Protein AF-A0A7S4ECR8-F1 (afdb_monomer_lite)

Foldseek 3Di:
DDDDDDDDDDDDDDDDDDDDDDDDDDDDDDPPDPPVDDPVSVLVVLLVVLLVVLVVLLVQLVVCLVVVVVLCCCLLPVLNRDHDDDRDLVSQVSQVVVFDPCLNVLSVLLVVLLVQLRVLSNQLSVCVPPPVDSVSSVVSNVVSSVSSVVSSVSSVVSSVRGDD

Structure (mmCIF, N/CA/C/O backbone):
data_AF-A0A7S4ECR8-F1
#
_entry.id   AF-A0A7S4ECR8-F1
#
loop_
_atom_site.group_PDB
_atom_site.id
_atom_site.type_symbol
_atom_site.label_atom_id
_atom_site.label_alt_id
_atom_site.label_comp_id
_atom_site.label_asym_id
_atom_site.label_entity_id
_atom_site.label_seq_id
_atom_site.pdbx_PDB_ins_code
_atom_site.Cartn_x
_atom_site.Cartn_y
_atom_site.Cartn_z
_atom_site.occupancy
_atom_site.B_iso_or_equiv
_atom_site.auth_seq_id
_atom_site.auth_comp_id
_atom_site.auth_asym_id
_atom_site.auth_atom_id
_atom_site.pdbx_PDB_model_num
ATOM 1 N N . MET A 1 1 ? -25.392 48.342 -44.632 1.00 41.53 1 MET A N 1
ATOM 2 C CA . MET A 1 1 ? -26.591 47.566 -45.006 1.00 41.53 1 MET A CA 1
ATOM 3 C C . MET A 1 1 ? -27.414 47.341 -43.749 1.00 41.53 1 MET A C 1
ATOM 5 O O . MET A 1 1 ? -26.938 46.687 -42.833 1.00 41.53 1 MET A O 1
ATOM 9 N N . GLN A 1 2 ? -28.573 47.996 -43.679 1.00 42.62 2 GLN A N 1
ATOM 10 C CA . GLN A 1 2 ? -29.639 47.752 -42.702 1.00 42.62 2 GLN A CA 1
ATOM 11 C C . GLN A 1 2 ? -30.396 46.465 -43.063 1.00 42.62 2 GLN A C 1
ATOM 13 O O . GLN A 1 2 ? -30.505 46.185 -44.253 1.00 42.62 2 GLN A O 1
ATOM 18 N N . LEU A 1 3 ? -30.927 45.764 -42.049 1.00 37.22 3 LEU A N 1
ATOM 19 C CA . LEU A 1 3 ? -32.166 44.947 -41.996 1.00 37.22 3 LEU A CA 1
ATOM 20 C C . LEU A 1 3 ? -32.032 44.012 -40.771 1.00 37.22 3 LEU A C 1
ATOM 22 O O . LEU A 1 3 ? -31.276 43.052 -40.809 1.00 37.22 3 LEU A O 1
ATOM 26 N N . SER A 1 4 ? -32.488 44.393 -39.572 1.00 41.03 4 SER A N 1
ATOM 27 C CA . SER A 1 4 ? -33.855 44.196 -39.046 1.00 41.03 4 SER A CA 1
ATOM 28 C C . SER A 1 4 ? -34.500 42.862 -39.432 1.00 41.03 4 SER A C 1
ATOM 30 O O . SER A 1 4 ? -34.931 42.721 -40.568 1.00 41.03 4 SER A O 1
ATOM 32 N N . LEU A 1 5 ? -34.695 41.964 -38.459 1.00 44.31 5 LEU A N 1
ATOM 33 C CA . LEU A 1 5 ? -36.040 41.490 -38.107 1.00 44.31 5 LEU A CA 1
ATOM 34 C C . LEU A 1 5 ? -36.043 40.828 -36.718 1.00 44.31 5 LEU A C 1
ATOM 36 O O . LEU A 1 5 ? -35.402 39.807 -36.481 1.00 44.31 5 LEU A O 1
ATOM 40 N N . ALA A 1 6 ? -36.788 41.444 -35.806 1.00 46.06 6 ALA A N 1
ATOM 41 C CA . ALA A 1 6 ? -37.273 40.840 -34.578 1.00 46.06 6 ALA A CA 1
ATOM 42 C C . ALA A 1 6 ? -38.429 39.879 -34.896 1.00 46.06 6 ALA A C 1
ATOM 44 O O . ALA A 1 6 ? -39.229 40.174 -35.782 1.00 46.06 6 ALA A O 1
ATOM 45 N N . LEU A 1 7 ? -38.582 38.805 -34.116 1.00 37.44 7 LEU A N 1
ATOM 46 C CA . LEU A 1 7 ? -39.905 38.246 -33.834 1.00 37.44 7 LEU A CA 1
ATOM 47 C C . LEU A 1 7 ? -39.905 37.513 -32.482 1.00 37.44 7 LEU A C 1
ATOM 49 O O . LEU A 1 7 ? -39.439 36.384 -32.354 1.00 37.44 7 LEU A O 1
ATOM 53 N N . CYS A 1 8 ? -40.439 38.193 -31.467 1.00 34.25 8 CYS A N 1
ATOM 54 C CA . CYS A 1 8 ? -41.014 37.575 -30.277 1.00 34.25 8 CYS A CA 1
ATOM 55 C C . CYS A 1 8 ? -42.360 36.946 -30.648 1.00 34.25 8 CYS A C 1
ATOM 57 O O . CYS A 1 8 ? -43.181 37.640 -31.244 1.00 34.25 8 CYS A O 1
ATOM 59 N N . ILE A 1 9 ? -42.649 35.724 -30.191 1.00 42.06 9 ILE A N 1
ATOM 60 C CA . ILE A 1 9 ? -44.030 35.308 -29.900 1.00 42.06 9 ILE A CA 1
ATOM 61 C C . ILE A 1 9 ? -44.035 34.555 -28.567 1.00 42.06 9 ILE A C 1
ATOM 63 O O . ILE A 1 9 ? -43.590 33.416 -28.462 1.00 42.06 9 ILE A O 1
ATOM 67 N N . ILE A 1 10 ? -44.550 35.236 -27.544 1.00 45.19 10 ILE A N 1
ATOM 68 C CA . ILE A 1 10 ? -45.116 34.640 -26.335 1.00 45.19 10 ILE A CA 1
ATOM 69 C C . ILE A 1 10 ? -46.584 34.356 -26.662 1.00 45.19 10 ILE A C 1
ATOM 71 O O . ILE A 1 10 ? -47.270 35.238 -27.178 1.00 45.19 10 ILE A O 1
ATOM 75 N N . SER A 1 11 ? -47.094 33.165 -26.349 1.00 46.94 11 SER A N 1
ATOM 76 C CA . SER A 1 11 ? -48.535 32.942 -26.180 1.00 46.94 11 SER A CA 1
ATOM 77 C C . SER A 1 11 ? -48.796 31.802 -25.200 1.00 46.94 11 SER A C 1
ATOM 79 O O . SER A 1 11 ? -48.202 30.730 -25.284 1.00 46.94 11 SER A O 1
ATOM 81 N N . ALA A 1 12 ? -49.657 32.116 -24.237 1.00 42.28 12 ALA A N 1
ATOM 82 C CA . ALA A 1 12 ? -50.068 31.337 -23.080 1.00 42.28 12 ALA A CA 1
ATOM 83 C C . ALA A 1 12 ? -51.417 30.633 -23.316 1.00 42.28 12 ALA A C 1
ATOM 85 O O . ALA A 1 12 ? -52.191 31.093 -24.148 1.00 42.28 12 ALA A O 1
ATOM 86 N N . ALA A 1 13 ? -51.709 29.591 -22.528 1.00 42.25 13 ALA A N 1
ATOM 87 C CA . ALA A 1 13 ? -53.038 29.186 -22.016 1.00 42.25 13 ALA A CA 1
ATOM 88 C C . ALA A 1 13 ? -52.842 27.838 -21.292 1.00 42.25 13 ALA A C 1
ATOM 90 O O . ALA A 1 13 ? -52.441 26.858 -21.908 1.00 42.25 13 ALA A O 1
ATOM 91 N N . LEU A 1 14 ? -52.843 27.761 -19.960 1.00 37.97 14 LEU A N 1
ATOM 92 C CA . LEU A 1 14 ? -54.008 27.704 -19.067 1.00 37.97 14 LEU A CA 1
ATOM 93 C C . LEU A 1 14 ? -55.135 26.796 -19.592 1.00 37.97 14 LEU A C 1
ATOM 95 O O . LEU A 1 14 ? -55.924 27.177 -20.449 1.00 37.97 14 LEU A O 1
ATOM 99 N N . SER A 1 15 ? -55.228 25.595 -19.031 1.00 44.22 15 SER A N 1
ATOM 100 C CA . SER A 1 15 ? -56.460 24.810 -19.010 1.00 44.22 15 SER A CA 1
ATOM 101 C C . SER A 1 15 ? -56.659 24.318 -17.586 1.00 44.22 15 SER A C 1
ATOM 103 O O . SER A 1 15 ? -55.953 23.435 -17.104 1.00 44.22 15 SER A O 1
ATOM 105 N N . ASP A 1 16 ? -57.592 24.982 -16.920 1.00 40.97 16 ASP A N 1
ATOM 106 C CA . ASP A 1 16 ? -58.205 24.606 -15.658 1.00 40.97 16 ASP A CA 1
ATOM 107 C C . ASP A 1 16 ? -59.563 23.981 -16.006 1.00 40.97 16 ASP A C 1
ATOM 109 O O . ASP A 1 16 ? -60.350 24.607 -16.717 1.00 40.97 16 ASP A O 1
ATOM 113 N N . ALA A 1 17 ? -59.813 22.742 -15.578 1.00 42.25 17 ALA A N 1
ATOM 114 C CA . ALA A 1 17 ? -61.154 22.155 -15.523 1.00 42.25 17 ALA A CA 1
ATOM 115 C C . ALA A 1 17 ? -61.160 20.872 -14.669 1.00 42.25 17 ALA A C 1
ATOM 117 O O . ALA A 1 17 ? -60.877 19.771 -15.135 1.00 42.25 17 ALA A O 1
ATOM 118 N N . LEU A 1 18 ? -61.453 21.082 -13.386 1.00 38.84 18 LEU A N 1
ATOM 119 C CA . LEU A 1 18 ? -62.275 20.291 -12.459 1.00 38.84 18 LEU A CA 1
ATOM 120 C C . LEU A 1 18 ? -62.636 18.808 -12.769 1.00 38.84 18 LEU A C 1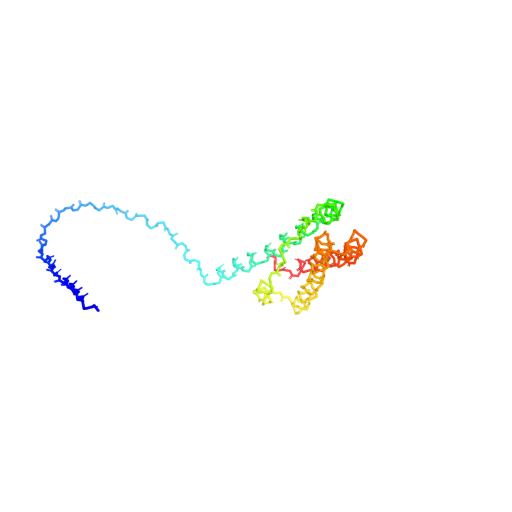
ATOM 122 O O . LEU A 1 18 ? -63.218 18.461 -13.791 1.00 38.84 18 LEU A O 1
ATOM 126 N N . ALA A 1 19 ? -62.393 17.987 -11.731 1.00 42.44 19 ALA A N 1
ATOM 127 C CA . ALA A 1 19 ? -62.861 16.622 -11.382 1.00 42.44 19 ALA A CA 1
ATOM 128 C C . ALA A 1 19 ? -64.412 16.423 -11.458 1.00 42.44 19 ALA A C 1
ATOM 130 O O . ALA A 1 19 ? -65.067 17.410 -11.783 1.00 42.44 19 ALA A O 1
ATOM 131 N N . PRO A 1 20 ? -65.084 15.282 -11.083 1.00 50.47 20 PRO A N 1
ATOM 132 C CA . PRO A 1 20 ? -64.694 14.070 -10.302 1.00 50.47 20 PRO A CA 1
ATOM 133 C C . PRO A 1 20 ? -65.260 12.715 -10.871 1.00 50.47 20 PRO A C 1
ATOM 135 O O . PRO A 1 20 ? -66.064 12.703 -11.789 1.00 50.47 20 PRO A O 1
ATOM 138 N N . THR A 1 21 ? -64.954 11.478 -10.431 1.00 46.38 21 THR A N 1
ATOM 139 C CA . THR A 1 21 ? -65.494 10.785 -9.232 1.00 46.38 21 THR A CA 1
ATOM 140 C C . THR A 1 21 ? -65.163 9.265 -9.281 1.00 46.38 21 THR A C 1
ATOM 142 O O . THR A 1 21 ? -65.497 8.593 -10.247 1.00 46.38 21 THR A O 1
ATOM 145 N N . ARG A 1 22 ? -64.580 8.733 -8.189 1.00 46.03 22 ARG A N 1
ATOM 146 C CA . ARG A 1 22 ? -64.660 7.368 -7.582 1.00 46.03 22 ARG A CA 1
ATOM 147 C C . ARG A 1 22 ? -64.778 6.096 -8.460 1.00 46.03 22 ARG A C 1
ATOM 149 O O . ARG A 1 22 ? -65.821 5.858 -9.053 1.00 46.03 22 ARG A O 1
ATOM 156 N N . ARG A 1 23 ? -63.938 5.093 -8.135 1.00 50.12 23 ARG A N 1
ATOM 157 C CA . ARG A 1 23 ? -64.313 3.931 -7.278 1.00 50.12 23 ARG A CA 1
ATOM 158 C C . ARG A 1 23 ? -63.095 3.094 -6.835 1.00 50.12 23 ARG A C 1
ATOM 160 O O . ARG A 1 23 ? -62.383 2.521 -7.641 1.00 50.12 23 ARG A O 1
ATOM 167 N N . ARG A 1 24 ? -62.930 3.055 -5.508 1.00 50.81 24 ARG A N 1
ATOM 168 C CA . ARG A 1 24 ? -62.303 2.051 -4.626 1.00 50.81 24 ARG A CA 1
ATOM 169 C C . ARG A 1 24 ? -61.704 0.787 -5.274 1.00 50.81 24 ARG A C 1
ATOM 171 O O . ARG A 1 24 ? -62.453 -0.082 -5.704 1.00 50.81 24 ARG A O 1
ATOM 178 N N . THR A 1 25 ? -60.425 0.563 -4.984 1.00 46.59 25 THR A N 1
ATOM 179 C CA . THR A 1 25 ? -59.939 -0.756 -4.551 1.00 46.59 25 THR A CA 1
ATOM 180 C C . THR A 1 25 ? -58.892 -0.565 -3.463 1.00 46.59 25 THR A C 1
ATOM 182 O O .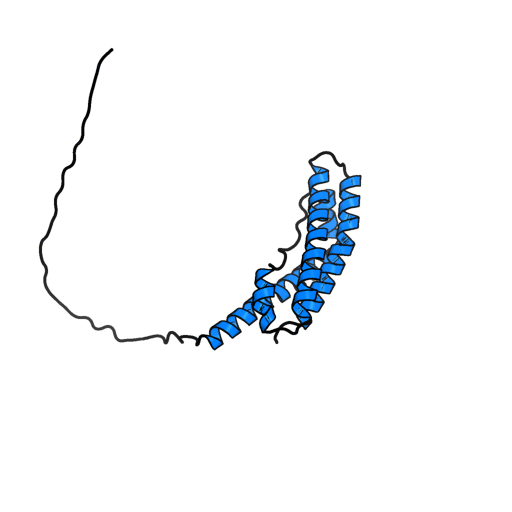 THR A 1 25 ? -57.799 -0.056 -3.685 1.00 46.59 25 THR A O 1
ATOM 185 N N . ALA A 1 26 ? -59.278 -0.933 -2.244 1.00 51.59 26 ALA A N 1
ATOM 186 C CA . ALA A 1 26 ? -58.372 -1.088 -1.125 1.00 51.59 26 ALA A CA 1
ATOM 187 C C . ALA A 1 26 ? -57.448 -2.276 -1.417 1.00 51.59 26 ALA A C 1
ATOM 189 O O . ALA A 1 26 ? -57.904 -3.419 -1.402 1.00 51.59 26 ALA A O 1
ATOM 190 N N . LEU A 1 27 ? -56.163 -2.016 -1.651 1.00 49.69 27 LEU A N 1
ATOM 191 C CA . LEU A 1 27 ? -55.133 -3.035 -1.502 1.00 49.69 27 LEU A CA 1
ATOM 192 C C . LEU A 1 27 ? -54.414 -2.805 -0.179 1.00 49.69 27 LEU A C 1
ATOM 194 O O . LEU A 1 27 ? -53.788 -1.781 0.086 1.00 49.69 27 LEU A O 1
ATOM 198 N N . LYS A 1 28 ? -54.660 -3.787 0.681 1.00 44.16 28 LYS A N 1
ATOM 199 C CA . LYS A 1 28 ? -54.133 -3.996 2.015 1.00 44.16 28 LYS A CA 1
ATOM 200 C C . LYS A 1 28 ? -52.632 -3.722 2.093 1.00 44.16 28 LYS A C 1
ATOM 202 O O . LYS A 1 28 ? -51.850 -4.188 1.273 1.00 44.16 28 LYS A O 1
ATOM 207 N N . LYS A 1 29 ? -52.278 -3.055 3.190 1.00 48.59 29 LYS A N 1
ATOM 208 C CA . LYS A 1 29 ? -50.994 -3.123 3.886 1.00 48.59 29 LYS A CA 1
ATOM 209 C C . LYS A 1 29 ? -50.291 -4.470 3.674 1.00 48.59 29 LYS A C 1
ATOM 211 O O . LYS A 1 29 ? -50.758 -5.490 4.169 1.00 48.59 29 LYS A O 1
ATOM 216 N N . LEU A 1 30 ? -49.110 -4.413 3.081 1.00 40.44 30 LEU A N 1
ATOM 217 C CA . LEU A 1 30 ? -47.931 -5.057 3.638 1.00 40.44 30 LEU A CA 1
ATOM 218 C C . LEU A 1 30 ? -46.884 -3.954 3.729 1.00 40.44 30 LEU A C 1
ATOM 220 O O . LEU A 1 30 ? -46.126 -3.700 2.800 1.00 40.44 30 LEU A O 1
ATOM 224 N N . SER A 1 31 ? -46.886 -3.249 4.860 1.00 46.19 31 SER A N 1
ATOM 225 C CA . SER A 1 31 ? -45.659 -2.647 5.356 1.00 46.19 31 SER A CA 1
ATOM 226 C C . SER A 1 31 ? -44.699 -3.810 5.591 1.00 46.19 31 SER A C 1
ATOM 228 O O . SER A 1 31 ? -44.692 -4.407 6.667 1.00 46.19 31 SER A O 1
ATOM 230 N N . VAL A 1 32 ? -43.946 -4.189 4.558 1.00 44.69 32 VAL A N 1
ATOM 231 C CA . VAL A 1 32 ? -42.673 -4.870 4.764 1.00 44.69 32 VAL A CA 1
ATOM 232 C C . VAL A 1 32 ? -41.925 -3.926 5.684 1.00 44.69 32 VAL A C 1
ATOM 234 O O . VAL A 1 32 ? -41.692 -2.774 5.318 1.00 44.69 32 VAL A O 1
ATOM 237 N N . GLY A 1 33 ? -41.727 -4.355 6.929 1.00 45.16 33 GLY A N 1
ATOM 238 C CA . GLY A 1 33 ? -41.077 -3.550 7.942 1.00 45.16 33 GLY A CA 1
ATOM 239 C C . GLY A 1 33 ? -39.764 -3.053 7.371 1.00 45.16 33 GLY A C 1
ATOM 240 O O . GLY A 1 33 ? -38.814 -3.820 7.241 1.00 45.16 33 GLY A O 1
ATOM 241 N N . ALA A 1 34 ? -39.715 -1.770 7.018 1.00 45.75 34 ALA A N 1
ATOM 242 C CA . ALA A 1 34 ? -38.460 -1.064 6.967 1.00 45.75 34 ALA A CA 1
ATOM 243 C C . ALA A 1 34 ? -37.973 -1.102 8.412 1.00 45.75 34 ALA A C 1
ATOM 245 O O . ALA A 1 34 ? -38.432 -0.326 9.251 1.00 45.75 34 ALA A O 1
ATOM 246 N N . ILE A 1 35 ? -37.146 -2.101 8.727 1.00 53.03 35 ILE A N 1
ATOM 247 C CA . ILE A 1 35 ? -36.388 -2.160 9.966 1.00 53.03 35 ILE A CA 1
ATOM 248 C C . ILE A 1 35 ? -35.553 -0.887 9.925 1.00 53.03 35 ILE A C 1
ATOM 250 O O . ILE A 1 35 ? -34.540 -0.806 9.234 1.00 53.03 35 ILE A O 1
ATOM 254 N N . SER A 1 36 ? -36.066 0.168 10.553 1.00 52.31 36 SER A N 1
ATOM 255 C CA . SER A 1 36 ? -35.363 1.429 10.667 1.00 52.31 36 SER A CA 1
ATOM 256 C C . SER A 1 36 ? -34.221 1.150 11.628 1.00 52.31 36 SER A C 1
ATOM 258 O O . SER A 1 36 ? -34.427 1.127 12.840 1.00 52.31 36 SER A O 1
ATOM 260 N N . LEU A 1 37 ? -33.044 0.825 11.079 1.00 55.16 37 LEU A N 1
ATOM 261 C CA . LEU A 1 37 ? -31.848 0.629 11.888 1.00 55.16 37 LEU A CA 1
ATOM 262 C C . LEU A 1 37 ? -31.670 1.873 12.749 1.00 55.16 37 LEU A C 1
ATOM 264 O O . LEU A 1 37 ? -31.667 2.999 12.226 1.00 55.16 37 LEU A O 1
ATOM 268 N N . THR A 1 38 ? -31.493 1.649 14.048 1.00 72.19 38 THR A N 1
ATOM 269 C CA . THR A 1 38 ? -31.131 2.719 14.970 1.00 72.19 38 THR A CA 1
ATOM 270 C C . THR A 1 38 ? -29.811 3.346 14.518 1.00 72.19 38 THR A C 1
ATOM 272 O O . THR A 1 38 ? -29.004 2.720 13.819 1.00 72.19 38 THR A O 1
ATOM 275 N N . SER A 1 39 ? -29.570 4.600 14.897 1.00 70.19 39 SER A N 1
ATOM 276 C CA . SER A 1 39 ? -28.309 5.292 14.597 1.00 70.19 39 SER A CA 1
ATOM 277 C C . SER A 1 39 ? -27.086 4.478 15.041 1.00 70.19 39 SER A C 1
ATOM 279 O O . SER A 1 39 ? -26.101 4.417 14.309 1.00 70.19 39 SER A O 1
ATOM 281 N N . ALA A 1 40 ? -27.187 3.773 16.172 1.00 67.19 40 ALA A N 1
ATOM 282 C CA . ALA A 1 40 ? -26.159 2.864 16.673 1.00 67.19 40 ALA A CA 1
ATOM 283 C C . ALA A 1 40 ? -25.924 1.658 15.744 1.00 67.19 40 ALA A C 1
ATOM 285 O O . ALA A 1 40 ? -24.782 1.360 15.408 1.00 67.19 40 ALA A O 1
ATOM 286 N N . GLN A 1 41 ? -26.982 1.001 15.256 1.00 67.25 41 GLN A N 1
ATOM 287 C CA . GLN A 1 41 ? -26.840 -0.128 14.326 1.00 67.25 41 GLN A CA 1
ATOM 288 C C . GLN A 1 41 ? -26.251 0.304 12.974 1.00 67.25 41 GLN A C 1
ATOM 290 O O . GLN A 1 41 ? -25.454 -0.429 12.391 1.00 67.25 41 GLN A O 1
ATOM 295 N N . ARG A 1 42 ? -26.586 1.509 12.484 1.00 64.81 42 ARG A N 1
ATOM 296 C CA . ARG A 1 42 ? -25.949 2.068 11.277 1.00 64.81 42 ARG A CA 1
ATOM 297 C C . ARG A 1 42 ? -24.481 2.402 11.504 1.00 64.81 42 ARG A C 1
ATOM 299 O O . ARG A 1 42 ? -23.683 2.178 10.602 1.00 64.81 42 ARG A O 1
ATOM 306 N N . ALA A 1 43 ? -24.130 2.924 12.679 1.00 65.12 43 ALA A N 1
ATOM 307 C CA . ALA A 1 43 ? -22.746 3.232 13.021 1.00 65.12 43 ALA A CA 1
ATOM 308 C C . ALA A 1 43 ? -21.886 1.961 13.042 1.00 65.12 43 ALA A C 1
ATOM 310 O O . ALA A 1 43 ? -20.858 1.934 12.380 1.00 65.12 43 ALA A O 1
ATOM 311 N N . VAL A 1 44 ? -22.352 0.887 13.691 1.00 70.44 44 VAL A N 1
ATOM 312 C CA . VAL A 1 44 ? -21.643 -0.405 13.723 1.00 70.44 44 VAL A CA 1
ATOM 313 C C . VAL A 1 44 ? -21.504 -1.009 12.321 1.00 70.44 44 VAL A C 1
ATOM 315 O O . VAL A 1 44 ? -20.423 -1.456 11.946 1.00 70.44 44 VAL A O 1
ATOM 318 N N . ALA A 1 45 ? -22.567 -0.981 11.508 1.00 68.31 45 ALA A N 1
ATOM 319 C CA . ALA A 1 45 ? -22.508 -1.474 10.131 1.00 68.31 45 ALA A CA 1
ATOM 320 C C . ALA A 1 45 ? -21.547 -0.650 9.252 1.00 68.31 45 ALA A C 1
ATOM 322 O O . ALA A 1 45 ? -20.833 -1.213 8.424 1.00 68.31 45 ALA A O 1
ATOM 323 N N . ALA A 1 46 ? -21.498 0.672 9.445 1.00 69.38 46 ALA A N 1
ATOM 324 C CA . ALA A 1 46 ? -20.566 1.547 8.742 1.00 69.38 46 ALA A CA 1
ATOM 325 C C . ALA A 1 46 ? -19.112 1.289 9.163 1.00 69.38 46 ALA A C 1
ATOM 327 O O . ALA A 1 46 ? -18.255 1.165 8.292 1.00 69.38 46 ALA A O 1
ATOM 328 N N . THR A 1 47 ? -18.838 1.141 10.463 1.00 75.56 47 THR A N 1
ATOM 329 C CA . THR A 1 47 ? -17.511 0.764 10.976 1.00 75.56 47 THR A CA 1
ATOM 330 C C . THR A 1 47 ? -17.070 -0.584 10.398 1.00 75.56 47 THR A C 1
ATOM 332 O O . THR A 1 47 ? -15.952 -0.702 9.903 1.00 75.56 47 THR A O 1
ATOM 335 N N . ASN A 1 48 ? -17.959 -1.583 10.361 1.00 84.19 48 ASN A N 1
ATOM 336 C CA . ASN A 1 48 ? -17.656 -2.890 9.773 1.00 84.19 48 ASN A CA 1
ATOM 337 C C . ASN A 1 48 ? -17.321 -2.778 8.270 1.00 84.19 48 ASN A C 1
ATOM 339 O O . ASN A 1 48 ? -16.331 -3.345 7.810 1.00 84.19 48 ASN A O 1
ATOM 343 N N . ALA A 1 49 ? -18.078 -1.967 7.523 1.00 91.88 49 ALA A N 1
ATOM 344 C CA . ALA A 1 49 ? -17.824 -1.731 6.104 1.00 91.88 49 ALA A CA 1
ATOM 345 C C . ALA A 1 49 ? -16.484 -1.019 5.839 1.00 91.88 49 ALA A C 1
ATOM 347 O O . ALA A 1 49 ? -15.790 -1.364 4.885 1.00 91.88 49 ALA A O 1
ATOM 348 N N . GLU A 1 50 ? -16.106 -0.028 6.650 1.00 94.31 50 GLU A N 1
ATOM 349 C CA . GLU A 1 50 ? -14.803 0.639 6.521 1.00 94.31 50 GLU A CA 1
ATOM 350 C C . GLU A 1 50 ? -13.650 -0.300 6.914 1.00 94.31 50 GLU A C 1
ATOM 352 O O . GLU A 1 50 ? -12.642 -0.344 6.211 1.00 94.31 50 GLU A O 1
ATOM 357 N N . ALA A 1 51 ? -13.816 -1.114 7.962 1.00 95.06 51 ALA A N 1
ATOM 358 C CA . ALA A 1 51 ? -12.828 -2.113 8.366 1.00 95.06 51 ALA A CA 1
ATOM 359 C C . ALA A 1 51 ? -12.614 -3.159 7.263 1.00 95.06 51 ALA A C 1
ATOM 361 O O . ALA A 1 51 ? -11.480 -3.539 6.974 1.00 95.06 51 ALA A O 1
ATOM 362 N N . GLU A 1 52 ? -13.682 -3.580 6.580 1.00 95.19 52 GLU A N 1
ATOM 363 C CA . GLU A 1 52 ? -13.559 -4.533 5.481 1.00 95.19 52 GLU A CA 1
ATOM 364 C C . GLU A 1 52 ? -12.781 -3.967 4.290 1.00 95.19 52 GLU A C 1
ATOM 366 O O . GLU A 1 52 ? -12.006 -4.698 3.682 1.00 95.19 52 GLU A O 1
ATOM 371 N N . LYS A 1 53 ? -12.879 -2.663 3.995 1.00 95.25 53 LYS A N 1
ATOM 372 C CA . LYS A 1 53 ? -12.040 -2.042 2.952 1.00 95.25 53 LYS A CA 1
ATOM 373 C C . LYS A 1 53 ? -10.551 -2.173 3.265 1.00 95.25 53 LYS A C 1
ATOM 375 O O . LYS A 1 53 ? -9.771 -2.461 2.363 1.00 95.25 53 LYS A O 1
ATOM 380 N N . VAL A 1 54 ? -10.164 -1.992 4.530 1.00 96.62 54 VAL A N 1
ATOM 381 C CA . VAL A 1 54 ? -8.771 -2.161 4.974 1.00 96.62 54 VAL A CA 1
ATOM 382 C C . VAL A 1 54 ? -8.331 -3.618 4.802 1.00 96.62 54 VAL A C 1
ATOM 384 O O . VAL A 1 54 ? -7.264 -3.875 4.251 1.00 96.62 54 VAL A O 1
ATOM 387 N N . ARG A 1 5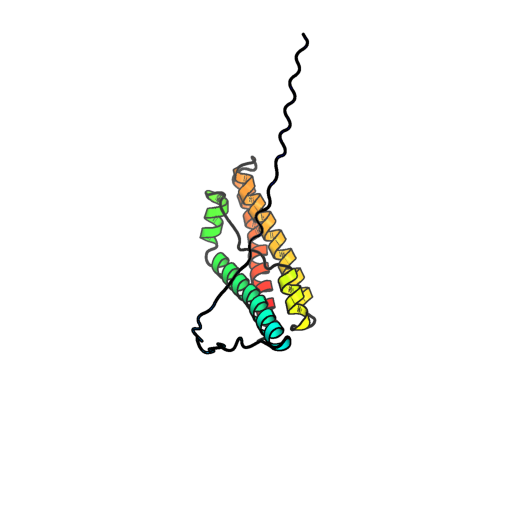5 ? -9.176 -4.582 5.195 1.00 96.44 55 ARG A N 1
ATOM 388 C CA . ARG A 1 55 ? -8.888 -6.021 5.040 1.00 96.44 55 ARG A CA 1
ATOM 389 C C . ARG A 1 55 ? -8.779 -6.448 3.578 1.00 96.44 55 ARG A C 1
ATOM 391 O O . ARG A 1 55 ? -7.894 -7.227 3.239 1.00 96.44 55 ARG A O 1
ATOM 398 N N . VAL A 1 56 ? -9.665 -5.953 2.714 1.00 96.62 56 VAL A N 1
ATOM 399 C CA . VAL A 1 56 ? -9.610 -6.197 1.265 1.00 96.62 56 VAL A CA 1
ATOM 400 C C . VAL A 1 56 ? -8.310 -5.646 0.690 1.00 96.62 56 VAL A C 1
ATOM 402 O O . VAL A 1 56 ? -7.600 -6.388 0.020 1.00 96.62 56 VAL A O 1
ATOM 405 N N . ALA A 1 57 ? -7.963 -4.395 1.001 1.00 97.12 57 ALA A N 1
ATOM 406 C CA . ALA A 1 57 ? -6.743 -3.770 0.500 1.00 97.12 57 ALA A CA 1
ATOM 407 C C . ALA A 1 57 ? -5.470 -4.502 0.963 1.00 97.12 57 ALA A C 1
ATOM 409 O O . ALA A 1 57 ? -4.550 -4.667 0.164 1.00 97.12 57 ALA A O 1
ATOM 410 N N . SER A 1 58 ? -5.432 -4.986 2.213 1.00 97.31 58 SER A N 1
ATOM 411 C CA . SER A 1 58 ? -4.354 -5.857 2.718 1.00 97.31 58 SER A CA 1
ATOM 412 C C . SER A 1 58 ? -4.226 -7.104 1.843 1.00 97.31 58 SER A C 1
ATOM 414 O O . SER A 1 58 ? -3.179 -7.315 1.237 1.00 97.31 58 SER A O 1
ATOM 416 N N . ARG A 1 59 ? -5.317 -7.859 1.649 1.00 97.44 59 ARG A N 1
ATOM 417 C CA . ARG A 1 59 ? -5.305 -9.072 0.813 1.00 97.44 59 ARG A CA 1
ATOM 418 C C . ARG A 1 59 ? -4.881 -8.798 -0.628 1.00 97.44 59 ARG A C 1
ATOM 420 O O . ARG A 1 59 ? -4.102 -9.570 -1.178 1.00 97.44 59 ARG A O 1
ATOM 427 N N . GLU A 1 60 ? -5.389 -7.731 -1.241 1.00 96.50 60 GLU A N 1
ATOM 428 C CA . GLU A 1 60 ? -5.036 -7.349 -2.613 1.00 96.50 60 GLU A CA 1
ATOM 429 C C . GLU A 1 60 ? -3.548 -7.022 -2.747 1.00 96.50 60 GLU A C 1
ATOM 431 O O . GLU A 1 60 ? -2.905 -7.463 -3.701 1.00 96.50 60 GLU A O 1
ATOM 436 N N . LEU A 1 61 ? -2.990 -6.275 -1.791 1.00 96.50 61 LEU A N 1
ATOM 437 C CA . LEU A 1 61 ? -1.579 -5.912 -1.804 1.00 96.50 61 LEU A CA 1
ATOM 438 C C . LEU A 1 61 ? -0.682 -7.132 -1.561 1.00 96.50 61 LEU A C 1
ATOM 440 O O . LEU A 1 61 ? 0.281 -7.334 -2.302 1.00 96.50 61 LEU A O 1
ATOM 444 N N . THR A 1 62 ? -1.036 -7.996 -0.606 1.00 97.06 62 THR A N 1
ATOM 445 C CA . THR A 1 62 ? -0.330 -9.262 -0.372 1.00 97.06 62 THR A CA 1
ATOM 446 C C . THR A 1 62 ? -0.370 -10.163 -1.607 1.00 97.06 62 THR A C 1
ATOM 448 O O . THR A 1 62 ? 0.644 -10.747 -1.985 1.00 97.06 62 THR A O 1
ATOM 451 N N . GLU A 1 63 ? -1.524 -10.291 -2.264 1.00 96.69 63 GLU A N 1
ATOM 452 C CA . GLU A 1 63 ? -1.678 -11.151 -3.441 1.00 96.69 63 GLU A CA 1
ATOM 453 C C . GLU A 1 63 ? -0.913 -10.616 -4.658 1.00 96.69 63 GLU A C 1
ATOM 455 O O . GLU A 1 63 ? -0.314 -11.383 -5.415 1.00 96.69 63 GLU A O 1
ATOM 460 N N . LEU A 1 64 ? -0.865 -9.294 -4.824 1.00 96.31 64 LEU A N 1
ATOM 461 C CA . LEU A 1 64 ? -0.026 -8.651 -5.831 1.00 96.31 64 LEU A CA 1
ATOM 462 C C . LEU A 1 64 ? 1.461 -8.940 -5.587 1.00 96.31 64 LEU A C 1
ATOM 464 O O . LEU A 1 64 ? 2.177 -9.254 -6.535 1.00 96.31 64 LEU A O 1
ATOM 468 N N . LEU A 1 65 ? 1.912 -8.899 -4.330 1.00 96.19 65 LEU A N 1
ATOM 469 C CA . LEU A 1 65 ? 3.300 -9.190 -3.963 1.00 96.19 65 LEU A CA 1
ATOM 470 C C . LEU A 1 65 ? 3.674 -10.671 -4.088 1.00 96.19 65 LEU A C 1
ATOM 472 O O . LEU A 1 65 ? 4.821 -10.974 -4.399 1.00 96.19 65 LEU A O 1
ATOM 476 N N . LYS A 1 66 ? 2.730 -11.605 -3.927 1.00 97.00 66 LYS A N 1
ATOM 477 C CA . LYS A 1 66 ? 2.974 -13.021 -4.272 1.00 97.00 66 LYS A CA 1
ATOM 478 C C . LYS A 1 66 ? 3.262 -13.214 -5.759 1.00 97.00 66 LYS A C 1
ATOM 480 O O . LYS A 1 66 ? 3.973 -14.141 -6.128 1.00 97.00 66 LYS A O 1
ATOM 485 N N . ASN A 1 67 ? 2.719 -12.336 -6.599 1.00 95.25 67 ASN A N 1
ATOM 486 C CA . ASN A 1 67 ? 2.902 -12.336 -8.046 1.00 95.25 67 ASN A CA 1
ATOM 487 C C . ASN A 1 67 ? 3.866 -11.215 -8.485 1.00 95.25 67 ASN A C 1
ATOM 489 O O . ASN A 1 67 ? 3.642 -10.555 -9.504 1.00 95.25 67 ASN A O 1
ATOM 493 N N . GLU A 1 68 ? 4.941 -10.995 -7.717 1.00 95.19 68 GLU A N 1
ATOM 494 C CA . GLU A 1 68 ? 5.924 -9.924 -7.938 1.00 95.19 68 GLU A CA 1
ATOM 495 C C . GLU A 1 68 ? 6.488 -9.922 -9.367 1.00 95.19 68 GLU A C 1
ATOM 497 O O . GLU A 1 68 ? 6.583 -8.865 -9.988 1.00 95.19 68 GLU A O 1
ATOM 502 N N . ASP A 1 69 ? 6.795 -11.093 -9.931 1.00 96.19 69 ASP A N 1
ATOM 503 C CA . ASP A 1 69 ? 7.311 -11.209 -11.301 1.00 96.19 69 ASP A CA 1
ATOM 504 C C . ASP A 1 69 ? 6.305 -10.723 -12.350 1.00 96.19 69 ASP A C 1
ATOM 506 O O . ASP A 1 69 ? 6.680 -10.080 -13.334 1.00 96.19 69 ASP A O 1
ATOM 510 N N . ALA A 1 70 ? 5.011 -10.969 -12.130 1.00 95.88 70 ALA A N 1
ATOM 511 C CA . ALA A 1 70 ? 3.959 -10.484 -13.016 1.00 95.88 70 ALA A CA 1
ATOM 512 C C . ALA A 1 70 ? 3.825 -8.957 -12.927 1.00 95.88 70 ALA A C 1
ATOM 514 O O . ALA A 1 70 ? 3.636 -8.291 -13.948 1.00 95.88 70 ALA A O 1
ATOM 515 N N . LEU A 1 71 ? 3.957 -8.384 -11.725 1.00 96.00 71 LEU A N 1
ATOM 516 C CA . LEU A 1 71 ? 4.018 -6.934 -11.550 1.00 96.00 71 LEU A CA 1
ATOM 517 C C . LEU A 1 71 ? 5.254 -6.355 -12.247 1.00 96.00 71 LEU A C 1
ATOM 519 O O . LEU A 1 71 ? 5.128 -5.403 -13.018 1.00 96.00 71 LEU A O 1
ATOM 523 N N . ARG A 1 72 ? 6.427 -6.955 -12.028 1.00 95.81 72 ARG A N 1
ATOM 524 C CA . ARG A 1 72 ? 7.694 -6.557 -12.646 1.00 95.81 72 ARG A CA 1
ATOM 525 C C . ARG A 1 72 ? 7.585 -6.555 -14.162 1.00 95.81 72 ARG A C 1
ATOM 527 O O . ARG A 1 72 ? 7.975 -5.577 -14.790 1.00 95.81 72 ARG A O 1
ATOM 534 N N . PHE A 1 73 ? 7.017 -7.606 -14.750 1.00 95.12 73 PHE A N 1
ATOM 535 C CA . PHE A 1 73 ? 6.785 -7.688 -16.189 1.00 95.12 73 PHE A CA 1
ATOM 536 C C . PHE A 1 73 ? 5.862 -6.565 -16.680 1.00 95.12 73 PHE A C 1
ATOM 538 O O . PHE A 1 73 ? 6.208 -5.838 -17.611 1.00 95.12 73 PHE A O 1
ATOM 545 N N . LYS A 1 74 ? 4.725 -6.338 -16.012 1.00 95.25 74 LYS A N 1
ATOM 546 C CA . LYS A 1 74 ? 3.798 -5.258 -16.386 1.00 95.25 74 LYS A CA 1
ATOM 547 C C . LYS A 1 74 ? 4.432 -3.870 -16.278 1.00 95.25 74 LYS A C 1
ATOM 549 O O . LYS A 1 74 ? 4.183 -3.017 -17.123 1.00 95.25 74 LYS A O 1
ATOM 554 N N . VAL A 1 75 ? 5.254 -3.614 -15.261 1.00 94.12 75 VAL A N 1
ATOM 555 C CA . VAL A 1 75 ? 5.928 -2.316 -15.091 1.00 94.12 75 VAL A CA 1
ATOM 556 C C . VAL A 1 75 ? 7.076 -2.152 -16.091 1.00 94.12 75 VAL A C 1
ATOM 558 O O . VAL A 1 75 ? 7.140 -1.149 -16.796 1.00 94.12 75 VAL A O 1
ATOM 561 N N . LEU A 1 76 ? 7.980 -3.131 -16.168 1.00 93.62 76 LEU A N 1
ATOM 562 C CA . LEU A 1 76 ? 9.256 -3.008 -16.878 1.00 93.62 76 LEU A CA 1
ATOM 563 C C . LEU A 1 76 ? 9.220 -3.471 -18.333 1.00 93.62 76 LEU A C 1
ATOM 565 O O . LEU A 1 76 ? 10.141 -3.144 -19.080 1.00 93.62 76 LEU A O 1
ATOM 569 N N . VAL A 1 77 ? 8.208 -4.221 -18.760 1.00 91.50 77 VAL A N 1
ATOM 570 C CA . VAL A 1 77 ? 8.073 -4.679 -20.151 1.00 91.50 77 VAL A CA 1
ATOM 571 C C . VAL A 1 77 ? 6.892 -3.993 -20.815 1.00 91.50 77 VAL A C 1
ATOM 573 O O . VAL A 1 77 ? 7.083 -3.324 -21.825 1.00 91.50 77 VAL A O 1
ATOM 576 N N . GLU A 1 78 ? 5.702 -4.086 -20.222 1.00 90.50 78 GLU A N 1
ATOM 577 C CA . GLU A 1 78 ? 4.490 -3.516 -20.825 1.00 90.50 78 GLU A CA 1
ATOM 578 C C . GLU A 1 78 ? 4.325 -2.010 -20.583 1.00 90.50 78 GLU A C 1
ATOM 580 O O . GLU A 1 78 ? 3.614 -1.349 -21.335 1.00 90.50 78 GLU A O 1
ATOM 585 N N . GLY A 1 79 ? 4.932 -1.455 -19.526 1.00 90.12 79 GLY A N 1
ATOM 586 C CA . GLY A 1 79 ? 4.659 -0.076 -19.103 1.00 90.12 79 GLY A CA 1
ATOM 587 C C . GLY A 1 79 ? 3.206 0.129 -18.649 1.00 90.12 79 GLY A C 1
ATOM 588 O O . GLY A 1 79 ? 2.653 1.217 -18.778 1.00 90.12 79 GLY A O 1
ATOM 589 N N . SER A 1 80 ? 2.558 -0.924 -18.148 1.00 90.06 80 SER A N 1
ATOM 590 C CA . SER A 1 80 ? 1.130 -0.968 -17.802 1.00 90.06 80 SER A CA 1
ATOM 591 C C . SER A 1 80 ? 0.877 -1.282 -16.320 1.00 90.06 80 SER A C 1
ATOM 593 O O . SER A 1 80 ? -0.278 -1.354 -15.890 1.00 90.06 80 SER A O 1
ATOM 595 N N . GLY A 1 81 ? 1.940 -1.494 -15.534 1.00 89.06 81 GLY A N 1
ATOM 596 C CA . GLY A 1 81 ? 1.858 -1.932 -14.143 1.00 89.06 81 GLY A CA 1
ATOM 597 C C . GLY A 1 81 ? 1.047 -0.982 -13.263 1.00 89.06 81 GLY A C 1
ATOM 598 O O . GLY A 1 81 ? 1.346 0.206 -13.156 1.00 89.06 81 GLY A O 1
ATOM 599 N N . LYS A 1 82 ? 0.008 -1.524 -12.619 1.00 90.06 82 LYS A N 1
ATOM 600 C CA . LYS A 1 82 ? -0.883 -0.797 -11.711 1.00 90.06 82 LYS A CA 1
ATOM 601 C C . LYS A 1 82 ? -0.843 -1.433 -10.335 1.00 90.06 82 LYS A C 1
ATOM 603 O O . LYS A 1 82 ? -0.912 -2.653 -10.212 1.00 90.06 82 LYS A O 1
ATOM 608 N N . LEU A 1 83 ? -0.773 -0.579 -9.324 1.00 94.25 83 LEU A N 1
ATOM 609 C CA . LEU A 1 83 ? -0.935 -0.975 -7.935 1.00 94.25 83 LEU A CA 1
ATOM 610 C C . LEU A 1 83 ? -2.415 -0.928 -7.532 1.00 94.25 83 LEU A C 1
ATOM 612 O O . LEU A 1 83 ? -3.195 -0.227 -8.193 1.00 94.25 83 LEU A O 1
ATOM 616 N N . PRO A 1 84 ? -2.802 -1.618 -6.446 1.00 94.12 84 PRO A N 1
ATOM 617 C CA . PRO A 1 84 ? -4.144 -1.528 -5.890 1.00 94.12 84 PRO A CA 1
ATOM 618 C C . PRO A 1 84 ? -4.514 -0.091 -5.493 1.00 94.12 84 PRO A C 1
ATOM 620 O O . PRO A 1 84 ? -3.685 0.829 -5.434 1.00 94.12 84 PRO A O 1
ATOM 623 N N . ILE A 1 85 ? -5.792 0.136 -5.218 1.00 93.56 85 ILE A N 1
ATOM 624 C CA . ILE A 1 85 ? -6.231 1.438 -4.717 1.00 93.56 85 ILE A CA 1
ATOM 625 C C . ILE A 1 85 ? -5.789 1.547 -3.254 1.00 93.56 85 ILE A C 1
ATOM 627 O O . ILE A 1 85 ? -6.118 0.692 -2.439 1.00 93.56 85 ILE A O 1
ATOM 631 N N . ALA A 1 86 ? -5.039 2.604 -2.926 1.00 94.81 86 ALA A N 1
ATOM 632 C CA . ALA A 1 86 ? -4.649 2.886 -1.547 1.00 94.81 86 ALA A CA 1
ATOM 633 C C . ALA A 1 86 ? -5.895 3.056 -0.669 1.00 94.81 86 ALA A C 1
ATOM 635 O O . ALA A 1 86 ? -6.868 3.691 -1.094 1.00 94.81 86 ALA A O 1
ATOM 636 N N . VAL A 1 87 ? -5.844 2.570 0.571 1.00 96.31 87 VAL A N 1
ATOM 637 C CA . VAL A 1 87 ? -6.899 2.881 1.539 1.00 96.31 87 VAL A CA 1
ATOM 638 C C . VAL A 1 87 ? -6.920 4.391 1.774 1.00 96.31 87 VAL A C 1
ATOM 640 O O . VAL A 1 87 ? -5.892 5.014 2.037 1.00 96.31 87 VAL A O 1
ATOM 643 N N . SER A 1 88 ? -8.099 4.998 1.646 1.00 95.75 88 SER A N 1
ATOM 644 C CA . SER A 1 88 ? -8.236 6.442 1.824 1.00 95.75 88 SER A CA 1
ATOM 645 C C . SER A 1 88 ? -8.028 6.840 3.286 1.00 95.75 88 SER A C 1
ATOM 647 O O . SER A 1 88 ? -8.511 6.158 4.187 1.00 95.75 88 SER A O 1
ATOM 649 N N . PHE A 1 89 ? -7.405 7.994 3.532 1.00 94.50 89 PHE A N 1
ATOM 650 C CA . PHE A 1 89 ? -7.252 8.520 4.894 1.00 94.50 89 PHE A CA 1
ATOM 651 C C . PHE A 1 89 ? -8.600 8.689 5.617 1.00 94.50 89 PHE A C 1
ATOM 653 O O . PHE A 1 89 ? -8.715 8.401 6.803 1.00 94.50 89 PHE A O 1
ATOM 660 N N . ILE A 1 90 ? -9.657 9.046 4.877 1.00 95.38 90 ILE A N 1
ATOM 661 C CA . ILE A 1 90 ? -11.029 9.149 5.398 1.00 95.38 90 ILE A CA 1
ATOM 662 C C . ILE A 1 90 ? -11.538 7.807 5.949 1.00 95.38 90 ILE A C 1
ATOM 664 O O . ILE A 1 90 ? -12.288 7.787 6.923 1.00 95.38 90 ILE A O 1
ATOM 668 N N . THR A 1 91 ? -11.153 6.681 5.342 1.00 96.31 91 THR A N 1
ATOM 669 C CA . THR A 1 91 ? -11.491 5.346 5.859 1.00 96.31 91 THR A CA 1
ATOM 670 C C . THR A 1 91 ? -10.844 5.122 7.223 1.00 96.31 91 THR A C 1
ATOM 672 O O . THR A 1 91 ? -11.531 4.673 8.135 1.00 96.31 91 THR A O 1
ATOM 675 N N . PHE A 1 92 ? -9.578 5.509 7.401 1.00 96.62 92 PHE A N 1
ATOM 676 C CA . PHE A 1 92 ? -8.900 5.408 8.696 1.00 96.62 92 PHE A CA 1
ATOM 677 C C . PHE A 1 92 ? -9.510 6.343 9.748 1.00 96.62 92 PHE A C 1
ATOM 679 O O . PHE A 1 92 ? -9.845 5.884 10.833 1.00 96.62 92 PHE A O 1
ATOM 686 N N . GLN A 1 93 ? -9.798 7.602 9.410 1.00 94.94 93 GLN A N 1
ATOM 687 C CA . GLN A 1 93 ? -10.459 8.540 10.333 1.00 94.94 93 GLN A CA 1
ATOM 688 C C . GLN A 1 93 ? -11.822 8.043 10.835 1.00 94.94 93 GLN A C 1
ATOM 690 O O . GLN A 1 93 ? -12.202 8.269 11.979 1.00 94.94 93 GLN A O 1
ATOM 695 N N . LYS A 1 94 ? -12.592 7.351 9.987 1.00 94.25 94 LYS A N 1
ATOM 696 C CA . LYS A 1 94 ? -13.878 6.767 10.402 1.00 94.25 94 LYS A CA 1
ATOM 697 C C . LYS A 1 94 ? -13.721 5.610 11.391 1.00 94.25 94 LYS A C 1
ATOM 699 O O . LYS A 1 94 ? -14.656 5.363 12.150 1.00 94.25 94 LYS A O 1
ATOM 704 N N . LEU A 1 95 ? -12.589 4.910 11.342 1.00 94.69 95 LEU A N 1
ATOM 705 C CA . LEU A 1 95 ? -12.264 3.764 12.191 1.00 94.69 95 LEU A CA 1
ATOM 706 C C . LEU A 1 95 ? -11.566 4.171 13.490 1.00 94.69 95 LEU A C 1
ATOM 708 O O . LEU A 1 95 ? -11.680 3.446 14.467 1.00 94.69 95 LEU A O 1
ATOM 712 N N . GLU A 1 96 ? -10.898 5.326 13.513 1.00 93.44 96 GLU A N 1
ATOM 713 C CA . GLU A 1 96 ? -10.099 5.833 14.638 1.00 93.44 96 GLU A CA 1
ATOM 714 C C . GLU A 1 96 ? -10.788 5.672 15.997 1.00 93.44 96 GLU A C 1
ATOM 716 O O . GLU A 1 96 ? -10.220 5.087 16.909 1.00 93.44 96 GLU A O 1
ATOM 721 N N . LYS A 1 97 ? -12.046 6.111 16.108 1.00 91.56 97 LYS A N 1
ATOM 722 C CA . LYS A 1 97 ? -12.832 6.053 17.354 1.00 91.56 97 LYS A CA 1
ATOM 723 C C . LYS A 1 97 ? -13.092 4.634 17.888 1.00 91.56 97 LYS A C 1
ATOM 725 O O . LYS A 1 97 ? -13.457 4.487 19.049 1.00 91.56 97 LYS A O 1
ATOM 730 N N . ASP A 1 98 ? -13.005 3.628 17.019 1.00 90.88 98 ASP A N 1
ATOM 731 C CA . ASP A 1 98 ? -13.303 2.225 17.313 1.00 90.88 98 ASP A CA 1
ATOM 732 C C . ASP A 1 98 ? -12.003 1.390 17.408 1.00 90.88 98 ASP A C 1
ATOM 734 O O . ASP A 1 98 ? -12.059 0.174 17.608 1.00 90.88 98 ASP A O 1
ATOM 738 N N . CYS A 1 99 ? -10.840 2.039 17.271 1.00 91.38 99 CYS A N 1
ATOM 739 C CA . CYS A 1 99 ? -9.501 1.459 17.341 1.00 91.38 99 CYS A CA 1
ATOM 740 C C . CYS A 1 99 ? -8.713 2.035 18.541 1.00 91.38 99 CYS A C 1
ATOM 742 O O . CYS A 1 99 ? -9.149 2.980 19.191 1.00 91.38 99 CYS A O 1
ATOM 744 N N . GLY A 1 100 ? -7.553 1.448 18.860 1.00 88.00 100 GLY A N 1
ATOM 745 C CA . GLY A 1 100 ? -6.656 1.962 19.909 1.00 88.00 100 GLY A CA 1
ATOM 746 C C . GLY A 1 100 ? -5.812 3.164 19.463 1.00 88.00 100 GLY A C 1
ATOM 747 O O . GLY A 1 100 ? -5.693 3.425 18.267 1.00 88.00 100 GLY A O 1
ATOM 748 N N . ASP A 1 101 ? -5.176 3.841 20.424 1.00 89.88 101 ASP A N 1
ATOM 749 C CA . ASP A 1 101 ? -4.413 5.089 20.222 1.00 89.88 101 ASP A CA 1
ATOM 750 C C . ASP A 1 101 ? -3.303 4.981 19.153 1.00 89.88 101 ASP A C 1
ATOM 752 O O . ASP A 1 101 ? -3.036 5.937 18.425 1.00 89.88 101 ASP A O 1
ATOM 756 N N . ASP A 1 102 ? -2.707 3.796 18.984 1.00 92.69 102 ASP A N 1
ATOM 757 C CA . ASP A 1 102 ? -1.640 3.549 18.002 1.00 92.69 102 ASP A CA 1
ATOM 758 C C . ASP A 1 102 ? -2.144 3.443 16.547 1.00 92.69 102 ASP A C 1
ATOM 760 O O . ASP A 1 102 ? -1.356 3.470 15.598 1.00 92.69 10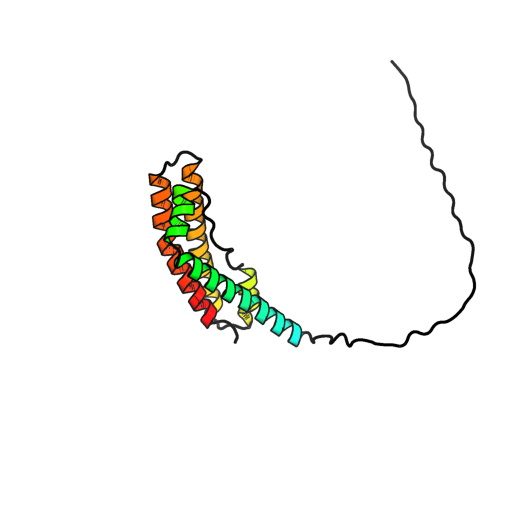2 ASP A O 1
ATOM 764 N N . PHE A 1 103 ? -3.460 3.315 16.336 1.00 96.19 103 PHE A N 1
ATOM 765 C CA . PHE A 1 103 ? -4.037 3.022 15.022 1.00 96.19 103 PHE A CA 1
ATOM 766 C C . PHE A 1 103 ? -3.762 4.115 13.991 1.00 96.19 103 PHE A C 1
ATOM 768 O O . PHE A 1 103 ? -3.362 3.814 12.866 1.00 96.19 103 PHE A O 1
ATOM 775 N N . MET A 1 104 ? -3.959 5.383 14.358 1.00 97.19 104 MET A N 1
ATOM 776 C CA . MET A 1 104 ? -3.758 6.484 13.415 1.00 97.19 104 MET A CA 1
ATOM 777 C C . MET A 1 104 ? -2.285 6.701 13.075 1.00 97.19 104 MET A C 1
ATOM 779 O O . MET A 1 104 ? -1.984 7.016 11.925 1.00 97.19 104 MET A O 1
ATOM 783 N N . GLY A 1 105 ? -1.369 6.465 14.021 1.00 96.44 105 GLY A N 1
ATOM 784 C CA . GLY A 1 105 ? 0.071 6.472 13.749 1.00 96.44 105 GLY A CA 1
ATOM 785 C C . GLY A 1 105 ? 0.442 5.423 12.700 1.00 96.44 105 GLY A C 1
ATOM 786 O O . GLY A 1 105 ? 0.987 5.761 11.650 1.00 96.44 105 GLY A O 1
ATOM 787 N N . ALA A 1 106 ? 0.021 4.172 12.911 1.00 97.06 106 ALA A N 1
ATOM 788 C CA . ALA A 1 106 ? 0.243 3.091 11.950 1.00 97.06 106 ALA A CA 1
ATOM 789 C C . ALA A 1 106 ? -0.413 3.366 10.578 1.00 97.06 106 ALA A C 1
ATOM 791 O O . ALA A 1 106 ? 0.143 3.022 9.533 1.00 97.06 106 ALA A O 1
ATOM 792 N N . ALA A 1 107 ? -1.583 4.015 10.559 1.00 97.75 107 ALA A N 1
ATOM 793 C CA . ALA A 1 107 ? -2.289 4.378 9.330 1.00 97.75 107 ALA A CA 1
ATOM 794 C C . ALA A 1 107 ? -1.533 5.431 8.510 1.00 97.75 107 ALA A C 1
ATOM 796 O O . ALA A 1 107 ? -1.494 5.339 7.280 1.00 97.75 107 ALA A O 1
ATOM 797 N N . ILE A 1 108 ? -0.921 6.409 9.182 1.00 97.88 108 ILE A N 1
ATOM 798 C CA . ILE A 1 108 ? -0.081 7.432 8.552 1.00 97.88 108 ILE A CA 1
ATOM 799 C C . ILE A 1 108 ? 1.166 6.783 7.956 1.00 97.88 108 ILE A C 1
ATOM 801 O O . ILE A 1 108 ? 1.425 6.966 6.767 1.00 97.88 108 ILE A O 1
ATOM 805 N N . GLU A 1 109 ? 1.869 5.951 8.726 1.00 98.00 109 GLU A N 1
ATOM 806 C CA . GLU A 1 109 ? 3.064 5.257 8.240 1.00 98.00 109 GLU A CA 1
ATOM 807 C C . GLU A 1 109 ? 2.759 4.381 7.018 1.00 98.00 109 GLU A C 1
ATOM 809 O O . GLU A 1 109 ? 3.519 4.380 6.047 1.00 98.00 109 GLU A O 1
ATOM 814 N N . TYR A 1 110 ? 1.635 3.656 7.021 1.00 98.19 110 TYR A N 1
ATOM 815 C CA . TYR A 1 110 ? 1.171 2.921 5.842 1.00 98.19 110 TYR A CA 1
ATOM 816 C C . TYR A 1 110 ? 0.953 3.858 4.647 1.00 98.19 110 TYR A C 1
ATOM 818 O O . TYR A 1 110 ? 1.453 3.587 3.554 1.00 98.19 110 TYR A O 1
ATOM 826 N N . ALA A 1 111 ? 0.205 4.948 4.839 1.00 97.88 111 ALA A N 1
ATOM 827 C CA . ALA A 1 111 ? -0.177 5.850 3.759 1.00 97.88 111 ALA A CA 1
ATOM 828 C C . ALA A 1 111 ? 1.041 6.514 3.102 1.00 97.88 111 ALA A C 1
ATOM 830 O O . ALA A 1 111 ? 1.095 6.610 1.874 1.00 97.88 111 ALA A O 1
ATOM 831 N N . GLU A 1 112 ? 2.023 6.934 3.900 1.00 97.94 112 GLU A N 1
ATOM 832 C CA . GLU A 1 112 ? 3.287 7.501 3.425 1.00 97.94 112 GLU A CA 1
ATOM 833 C C . GLU A 1 112 ? 4.098 6.465 2.644 1.00 97.94 112 GLU A C 1
ATOM 835 O O . GLU A 1 112 ? 4.427 6.684 1.477 1.00 97.94 112 GLU A O 1
ATOM 840 N N . THR A 1 113 ? 4.315 5.288 3.236 1.00 98.12 113 THR A N 1
ATOM 841 C CA . THR A 1 113 ? 5.091 4.205 2.609 1.00 98.12 113 THR A CA 1
ATOM 842 C C . THR A 1 113 ? 4.472 3.767 1.277 1.00 98.12 113 THR A C 1
ATOM 844 O O . THR A 1 113 ? 5.162 3.604 0.267 1.00 98.12 113 THR A O 1
ATOM 847 N N . TYR A 1 114 ? 3.144 3.611 1.247 1.00 98.06 114 TYR A N 1
ATOM 848 C CA . TYR A 1 114 ? 2.413 3.224 0.044 1.00 98.06 114 TYR A CA 1
ATOM 849 C C . TYR A 1 114 ? 2.472 4.304 -1.037 1.00 98.06 114 TYR A C 1
ATOM 851 O O . TYR A 1 114 ? 2.588 3.996 -2.226 1.00 98.06 114 TYR A O 1
ATOM 859 N N . LYS A 1 115 ? 2.377 5.579 -0.646 1.00 97.69 115 LYS A N 1
ATOM 860 C CA . LYS A 1 115 ? 2.479 6.703 -1.576 1.00 97.69 115 LYS A CA 1
ATOM 861 C C . LYS A 1 115 ? 3.854 6.733 -2.237 1.00 97.69 115 LYS A C 1
ATOM 863 O O . LYS A 1 115 ? 3.911 6.804 -3.463 1.00 97.69 115 LYS A O 1
ATOM 868 N N . ASP A 1 116 ? 4.925 6.597 -1.463 1.00 97.62 116 ASP A N 1
ATOM 869 C CA . ASP A 1 116 ? 6.291 6.585 -1.992 1.00 97.62 116 ASP A CA 1
ATOM 870 C C . ASP A 1 116 ? 6.502 5.429 -2.976 1.00 97.62 116 ASP A C 1
ATOM 872 O O . ASP A 1 116 ? 6.999 5.623 -4.088 1.00 97.62 116 ASP A O 1
ATOM 876 N N . ALA A 1 117 ? 6.050 4.227 -2.607 1.00 97.69 117 ALA A N 1
ATOM 877 C CA . ALA A 1 117 ? 6.052 3.071 -3.495 1.00 97.69 117 ALA A CA 1
ATOM 878 C C . ALA A 1 117 ? 5.294 3.342 -4.805 1.00 97.69 117 ALA A C 1
ATOM 880 O O . ALA A 1 117 ? 5.785 3.057 -5.901 1.00 97.69 117 ALA A O 1
ATOM 881 N N . LYS A 1 118 ? 4.094 3.918 -4.705 1.00 97.44 118 LYS A N 1
ATOM 882 C CA . LYS A 1 118 ? 3.239 4.222 -5.853 1.00 97.44 118 LYS A CA 1
ATOM 883 C C . LYS A 1 118 ? 3.850 5.260 -6.782 1.00 97.44 118 LYS A C 1
ATOM 885 O O . LYS A 1 118 ? 3.774 5.089 -8.001 1.00 97.44 118 LYS A O 1
ATOM 890 N N . ASP A 1 119 ? 4.452 6.307 -6.234 1.00 97.12 119 ASP A N 1
ATOM 891 C CA . ASP A 1 119 ? 5.106 7.344 -7.023 1.00 97.12 119 ASP A CA 1
ATOM 892 C C . ASP A 1 119 ? 6.323 6.772 -7.764 1.00 97.12 119 ASP A C 1
ATOM 894 O O . ASP A 1 119 ? 6.491 7.032 -8.957 1.00 97.12 119 ASP A O 1
ATOM 898 N N . LEU A 1 120 ? 7.103 5.891 -7.129 1.00 97.00 120 LEU A N 1
ATOM 899 C CA . LEU A 1 120 ? 8.212 5.191 -7.783 1.00 97.00 120 LEU A CA 1
ATOM 900 C C . LEU A 1 120 ? 7.741 4.235 -8.891 1.00 97.00 120 LEU A C 1
ATOM 902 O O . LEU A 1 120 ? 8.311 4.251 -9.981 1.00 97.00 120 LEU A O 1
ATOM 906 N N . VAL A 1 121 ? 6.673 3.456 -8.681 1.00 96.44 121 VAL A N 1
ATOM 907 C CA . VAL A 1 121 ? 6.095 2.615 -9.751 1.00 96.44 121 VAL A CA 1
ATOM 908 C C . VAL A 1 121 ? 5.604 3.474 -10.915 1.00 96.44 121 VAL A C 1
ATOM 910 O O . VAL A 1 121 ? 5.830 3.133 -12.076 1.00 96.44 121 VAL A O 1
ATOM 913 N N . LYS A 1 122 ? 4.980 4.622 -10.632 1.00 95.06 122 LYS A N 1
ATOM 914 C CA . LYS A 1 122 ? 4.550 5.563 -11.669 1.00 95.06 122 LYS A CA 1
ATOM 915 C C . LYS A 1 122 ? 5.740 6.108 -12.462 1.00 95.06 122 LYS A C 1
ATOM 917 O O . LYS A 1 122 ? 5.668 6.151 -13.686 1.00 95.06 122 LYS A O 1
ATOM 922 N N . LEU A 1 123 ? 6.832 6.483 -11.795 1.00 94.88 123 LEU A N 1
ATOM 923 C CA . LEU A 1 123 ? 8.061 6.917 -12.464 1.00 94.88 123 LEU A CA 1
ATOM 924 C C . LEU A 1 123 ? 8.674 5.796 -13.309 1.00 94.88 123 LEU A C 1
ATOM 926 O O . LEU A 1 123 ? 9.108 6.056 -14.430 1.00 94.88 123 LEU A O 1
ATOM 930 N N . ALA A 1 124 ? 8.657 4.552 -12.824 1.00 94.38 124 ALA A N 1
ATOM 931 C CA . ALA A 1 124 ? 9.124 3.399 -13.588 1.00 94.38 124 ALA A CA 1
ATOM 932 C C . ALA A 1 124 ? 8.326 3.220 -14.890 1.00 94.38 124 ALA A C 1
ATOM 934 O O . ALA A 1 124 ? 8.916 3.052 -15.957 1.00 94.38 124 ALA A O 1
ATOM 935 N N . VAL A 1 125 ? 6.996 3.331 -14.813 1.00 93.81 125 VAL A N 1
ATOM 936 C CA . VAL A 1 125 ? 6.099 3.262 -15.975 1.00 93.81 125 VAL A CA 1
ATOM 937 C C . VAL A 1 125 ? 6.348 4.418 -16.951 1.00 93.81 125 VAL A C 1
ATOM 939 O O . VAL A 1 125 ? 6.514 4.184 -18.145 1.00 93.81 125 VAL A O 1
ATOM 942 N N . LEU A 1 126 ? 6.429 5.660 -16.462 1.00 92.00 126 LEU A N 1
ATOM 943 C CA . LEU A 1 126 ? 6.645 6.840 -17.312 1.00 92.00 126 LEU A CA 1
ATOM 944 C C . LEU A 1 126 ? 8.020 6.839 -17.992 1.00 92.00 126 LEU A C 1
ATOM 946 O O . LEU A 1 126 ? 8.146 7.272 -19.135 1.00 92.00 126 LEU A O 1
ATOM 950 N N . SER A 1 127 ? 9.043 6.276 -17.342 1.00 90.12 127 SER A N 1
ATOM 951 C CA . SER A 1 127 ? 10.410 6.208 -17.882 1.00 90.12 127 SER A CA 1
ATOM 952 C C . SER A 1 127 ? 10.515 5.421 -19.196 1.00 90.12 127 SER A C 1
ATOM 954 O O . SER A 1 127 ? 11.495 5.579 -19.926 1.00 90.12 127 SER A O 1
ATOM 956 N N . LYS A 1 128 ? 9.505 4.602 -19.524 1.00 81.00 128 LYS A N 1
ATOM 957 C CA . LYS A 1 128 ? 9.385 3.914 -20.816 1.00 81.00 128 LYS A CA 1
ATOM 958 C C . LYS A 1 128 ? 8.937 4.823 -21.961 1.00 81.00 128 LYS A C 1
ATOM 960 O O . LYS A 1 128 ? 9.354 4.584 -23.089 1.00 81.00 128 LYS A O 1
ATOM 965 N N . GLY A 1 129 ? 8.092 5.815 -21.682 1.00 72.88 129 GLY A N 1
ATOM 966 C CA . GLY A 1 129 ? 7.533 6.726 -22.686 1.00 72.88 129 GLY A CA 1
ATOM 967 C C . GLY A 1 129 ? 8.314 8.033 -22.824 1.00 72.88 129 GLY A C 1
ATOM 9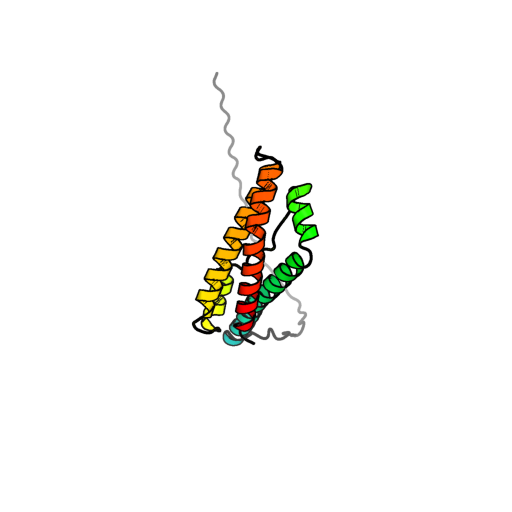68 O O . GLY A 1 129 ? 8.555 8.482 -23.939 1.00 72.88 129 GLY A O 1
ATOM 969 N N . ASP A 1 130 ? 8.773 8.596 -21.703 1.00 74.19 130 ASP A N 1
ATOM 970 C CA . ASP A 1 130 ? 9.275 9.978 -21.629 1.00 74.19 130 ASP A CA 1
ATOM 971 C C . ASP A 1 130 ? 10.817 10.090 -21.637 1.00 74.19 130 ASP A C 1
ATOM 973 O O . ASP A 1 130 ? 11.386 11.087 -21.198 1.00 74.19 130 ASP A O 1
ATOM 977 N N . GLY A 1 131 ? 11.525 9.070 -22.140 1.00 60.12 131 GLY A N 1
ATOM 978 C CA . GLY A 1 131 ? 12.963 9.174 -22.444 1.00 60.12 131 GLY A CA 1
ATOM 979 C C . GLY A 1 131 ? 13.947 8.806 -21.324 1.00 60.12 131 GLY A C 1
ATOM 980 O O . GLY A 1 131 ? 15.139 9.060 -21.469 1.00 60.12 131 GLY A O 1
ATOM 981 N N . GLY A 1 132 ? 13.498 8.171 -20.234 1.00 73.12 132 GLY A N 1
ATOM 982 C CA . GLY A 1 132 ? 14.396 7.643 -19.190 1.00 73.12 132 GLY A CA 1
ATOM 983 C C . GLY A 1 132 ? 15.153 6.374 -19.610 1.00 73.12 132 GLY A C 1
ATOM 984 O O . GLY A 1 132 ? 16.250 6.106 -19.127 1.00 73.12 132 GLY A O 1
ATOM 985 N N . GLY A 1 133 ? 14.588 5.591 -20.530 1.00 80.75 133 GLY A N 1
ATOM 986 C CA . GLY A 1 133 ? 15.168 4.323 -20.969 1.00 80.75 133 GLY A CA 1
ATOM 987 C C . GLY A 1 133 ? 14.933 3.169 -19.976 1.00 80.75 133 GLY A C 1
ATOM 988 O O . GLY A 1 133 ? 14.467 3.370 -18.849 1.00 80.75 133 GLY A O 1
ATOM 989 N N . PRO A 1 134 ? 15.214 1.922 -20.394 1.00 85.88 134 PRO A N 1
ATOM 990 C CA . PRO A 1 134 ? 14.899 0.721 -19.613 1.00 85.88 134 PRO A CA 1
ATOM 991 C C . PRO A 1 134 ? 15.643 0.645 -18.270 1.00 85.88 134 PRO A C 1
ATOM 993 O O . PRO A 1 134 ? 15.088 0.137 -17.293 1.00 85.88 134 PRO A O 1
ATOM 996 N N . ASP A 1 135 ? 16.853 1.196 -18.188 1.00 90.31 135 ASP A N 1
ATOM 997 C CA . ASP A 1 135 ? 17.660 1.173 -16.964 1.00 90.31 135 ASP A CA 1
ATOM 998 C C . ASP A 1 135 ? 17.064 2.065 -15.869 1.00 90.31 135 ASP A C 1
ATOM 1000 O O . ASP A 1 135 ? 17.034 1.693 -14.696 1.00 90.31 135 ASP A O 1
ATOM 1004 N N . VAL A 1 136 ? 16.534 3.233 -16.244 1.00 92.62 136 VAL A N 1
ATOM 1005 C CA . VAL A 1 136 ? 15.891 4.157 -15.300 1.00 92.62 136 VAL A CA 1
ATOM 1006 C C . VAL A 1 136 ? 14.578 3.572 -14.786 1.00 92.62 136 VAL A C 1
ATOM 1008 O O . VAL A 1 136 ? 14.326 3.608 -13.580 1.00 92.62 136 VAL A O 1
ATOM 1011 N N . ALA A 1 137 ? 13.783 2.954 -15.668 1.00 93.25 137 ALA A N 1
ATOM 1012 C CA . ALA A 1 137 ? 12.572 2.239 -15.265 1.00 93.25 137 ALA A CA 1
ATOM 1013 C C . ALA A 1 137 ? 12.883 1.140 -14.234 1.00 93.25 137 ALA A C 1
ATOM 1015 O O . ALA A 1 137 ? 12.211 1.036 -13.207 1.00 93.25 137 ALA A O 1
ATOM 1016 N N . THR A 1 138 ? 13.950 0.372 -14.478 1.00 95.31 138 THR A N 1
ATOM 1017 C CA . THR A 1 138 ? 14.411 -0.689 -13.574 1.00 95.31 138 THR A CA 1
ATOM 1018 C C . THR A 1 138 ? 14.813 -0.126 -12.212 1.00 95.31 138 THR A C 1
ATOM 1020 O O . THR A 1 138 ? 14.315 -0.600 -11.195 1.00 95.31 138 THR A O 1
ATOM 1023 N N . ARG A 1 139 ? 15.606 0.955 -12.172 1.00 95.44 139 ARG A N 1
ATOM 1024 C CA . ARG A 1 139 ? 16.018 1.603 -10.912 1.00 95.44 139 ARG A CA 1
ATOM 1025 C C . ARG A 1 139 ? 14.839 2.106 -10.084 1.00 95.44 139 ARG A C 1
ATOM 1027 O O . ARG A 1 139 ? 14.851 1.974 -8.862 1.00 95.44 139 ARG A O 1
ATOM 1034 N N . TYR A 1 140 ? 13.832 2.710 -10.715 1.00 96.38 140 TYR A N 1
ATOM 1035 C CA . TYR A 1 140 ? 12.641 3.155 -9.990 1.00 96.38 140 TYR A CA 1
ATOM 1036 C C . TYR A 1 140 ? 11.840 1.976 -9.439 1.00 96.38 140 TYR A C 1
ATOM 1038 O O . TYR A 1 140 ? 11.420 2.026 -8.286 1.00 96.38 140 TYR A O 1
ATOM 1046 N N . TYR A 1 141 ? 11.678 0.903 -10.218 1.00 96.50 141 TYR A N 1
ATOM 1047 C CA . TYR A 1 141 ? 10.973 -0.294 -9.762 1.00 96.50 141 TYR A CA 1
ATOM 1048 C C . TYR A 1 141 ? 11.691 -0.988 -8.597 1.00 96.50 141 TYR A C 1
ATOM 1050 O O . TYR A 1 141 ? 11.060 -1.310 -7.594 1.00 96.50 141 TYR A O 1
ATOM 1058 N N . GLU A 1 142 ? 13.010 -1.159 -8.686 1.00 96.75 142 GLU A N 1
ATOM 1059 C CA . GLU A 1 142 ? 13.820 -1.766 -7.621 1.00 96.75 142 GLU A CA 1
ATOM 1060 C C . GLU A 1 142 ? 13.763 -0.964 -6.317 1.00 96.75 142 GLU A C 1
ATOM 1062 O O . GLU A 1 142 ? 13.758 -1.548 -5.237 1.00 96.75 142 GLU A O 1
ATOM 1067 N N . ARG A 1 143 ? 13.652 0.368 -6.403 1.00 97.25 143 ARG A N 1
ATOM 1068 C CA . ARG A 1 143 ? 13.419 1.233 -5.237 1.00 97.25 143 ARG A CA 1
ATOM 1069 C C . ARG A 1 143 ? 11.985 1.163 -4.714 1.00 97.25 143 ARG A C 1
ATOM 1071 O O . ARG A 1 143 ? 11.779 1.345 -3.521 1.00 97.25 143 ARG A O 1
ATOM 1078 N N . ALA A 1 144 ? 11.001 0.935 -5.582 1.00 97.56 144 ALA A N 1
ATOM 1079 C CA . ALA A 1 144 ? 9.597 0.843 -5.188 1.00 97.56 144 ALA A CA 1
ATOM 1080 C C . ALA A 1 144 ? 9.294 -0.445 -4.418 1.00 97.56 144 ALA A C 1
ATOM 1082 O O . ALA A 1 144 ? 8.479 -0.446 -3.499 1.00 97.56 144 ALA A O 1
ATOM 1083 N N . LEU A 1 145 ? 9.933 -1.546 -4.813 1.00 97.25 145 LEU A N 1
ATOM 1084 C CA . LEU A 1 145 ? 9.642 -2.876 -4.300 1.00 97.25 145 LEU A CA 1
ATOM 1085 C C . LEU A 1 145 ? 9.781 -3.033 -2.772 1.00 97.25 145 LEU A C 1
ATOM 1087 O O . LEU A 1 145 ? 8.845 -3.565 -2.172 1.00 97.25 145 LEU A O 1
ATOM 1091 N N . PRO A 1 146 ? 10.876 -2.602 -2.112 1.00 98.00 146 PRO A N 1
ATOM 1092 C CA . PRO A 1 146 ? 10.965 -2.685 -0.654 1.00 98.00 146 PRO A CA 1
ATOM 1093 C C . PRO A 1 146 ? 9.858 -1.871 0.027 1.00 98.00 146 PRO A C 1
ATOM 1095 O O . PRO A 1 146 ? 9.220 -2.382 0.943 1.00 98.00 146 PRO A O 1
ATOM 1098 N N . ASN A 1 147 ? 9.537 -0.679 -0.486 1.00 97.75 147 ASN A N 1
ATOM 1099 C CA . ASN A 1 147 ? 8.452 0.145 0.050 1.00 97.75 147 ASN A CA 1
ATOM 1100 C C . ASN A 1 147 ? 7.080 -0.530 -0.133 1.00 97.75 147 ASN A C 1
ATOM 1102 O O . ASN A 1 147 ? 6.225 -0.429 0.739 1.00 97.75 147 ASN A O 1
ATOM 1106 N N . LEU A 1 148 ? 6.842 -1.252 -1.237 1.00 97.38 148 LEU A N 1
ATOM 1107 C CA . LEU A 1 148 ? 5.604 -2.026 -1.412 1.00 97.38 148 LEU A CA 1
ATOM 1108 C C . LEU A 1 148 ? 5.477 -3.144 -0.376 1.00 97.38 148 LEU A C 1
ATOM 1110 O O . LEU A 1 148 ? 4.390 -3.347 0.165 1.00 97.38 148 LEU A O 1
ATOM 1114 N N . LYS A 1 149 ? 6.574 -3.858 -0.102 1.00 98.12 149 LYS A N 1
ATOM 1115 C CA . LYS A 1 149 ? 6.612 -4.928 0.905 1.00 98.12 149 LYS A CA 1
ATOM 1116 C C . LYS A 1 149 ? 6.351 -4.365 2.298 1.00 98.12 149 LYS A C 1
ATOM 1118 O O . LYS A 1 149 ? 5.446 -4.835 2.980 1.00 98.12 149 LYS A O 1
ATOM 1123 N N . GLU A 1 150 ? 7.040 -3.289 2.657 1.00 98.19 150 GLU A N 1
ATOM 1124 C CA . GLU A 1 150 ? 6.846 -2.598 3.932 1.00 98.19 150 GLU A CA 1
ATOM 1125 C C . GLU A 1 150 ? 5.420 -2.037 4.076 1.00 98.19 150 GLU A C 1
ATOM 1127 O O . GLU A 1 150 ? 4.795 -2.177 5.126 1.00 98.19 150 GLU A O 1
ATOM 1132 N N . ALA A 1 151 ? 4.849 -1.460 3.013 1.00 98.19 151 ALA A N 1
ATOM 1133 C CA . ALA A 1 151 ? 3.462 -1.006 3.025 1.00 98.19 151 ALA A CA 1
ATOM 1134 C C . ALA A 1 151 ? 2.475 -2.169 3.225 1.00 98.19 151 ALA A C 1
ATOM 1136 O O . ALA A 1 151 ? 1.480 -2.000 3.927 1.00 98.19 151 ALA A O 1
ATOM 1137 N N . SER A 1 152 ? 2.742 -3.346 2.646 1.00 98.00 152 SER A N 1
ATOM 1138 C CA . SER A 1 152 ? 1.935 -4.548 2.891 1.00 98.00 152 SER A CA 1
ATOM 1139 C C . SER A 1 152 ? 1.999 -4.976 4.351 1.00 98.00 152 SER A C 1
ATOM 1141 O O . SER A 1 152 ? 0.960 -5.230 4.951 1.00 98.00 152 SER A O 1
ATOM 1143 N N . GLU A 1 153 ? 3.191 -5.004 4.943 1.00 98.12 153 GLU A N 1
ATOM 1144 C CA . GLU A 1 153 ? 3.380 -5.379 6.348 1.00 98.12 153 GLU A CA 1
ATOM 1145 C C . GLU A 1 153 ? 2.683 -4.400 7.303 1.00 98.12 153 GLU A C 1
ATOM 1147 O O . GLU A 1 153 ? 1.996 -4.823 8.237 1.00 98.12 153 GLU A O 1
ATOM 1152 N N . LYS A 1 154 ? 2.791 -3.091 7.042 1.00 97.81 154 LYS A N 1
ATOM 1153 C CA . LYS A 1 154 ? 2.087 -2.049 7.808 1.00 97.81 154 LYS A CA 1
ATOM 1154 C C . LYS A 1 154 ? 0.571 -2.173 7.676 1.00 97.81 154 LYS A C 1
ATOM 1156 O O . LYS A 1 154 ? -0.149 -2.024 8.664 1.00 97.81 154 LYS A O 1
ATOM 1161 N N . LEU A 1 155 ? 0.070 -2.493 6.483 1.00 97.00 155 LEU A N 1
ATOM 1162 C CA . LEU A 1 155 ? -1.362 -2.695 6.272 1.00 97.00 155 LEU A CA 1
ATOM 1163 C C . LEU A 1 155 ? -1.872 -3.957 6.984 1.00 97.00 155 LEU A C 1
ATOM 1165 O O . LEU A 1 155 ? -2.946 -3.930 7.583 1.00 97.00 155 LEU A O 1
ATOM 1169 N N . ASP A 1 156 ? -1.084 -5.032 7.006 1.00 97.12 156 ASP A N 1
ATOM 1170 C CA . ASP A 1 156 ? -1.390 -6.240 7.779 1.00 97.12 156 ASP A CA 1
ATOM 1171 C C . ASP A 1 156 ? -1.355 -5.981 9.292 1.00 97.12 156 ASP A C 1
ATOM 1173 O O . ASP A 1 156 ? -2.160 -6.540 10.044 1.00 97.12 156 ASP A O 1
ATOM 1177 N N . ALA A 1 157 ? -0.453 -5.115 9.763 1.00 96.50 157 ALA A N 1
ATOM 1178 C CA . ALA A 1 157 ? -0.436 -4.660 11.149 1.00 96.50 157 ALA A CA 1
ATOM 1179 C C . ALA A 1 157 ? -1.708 -3.869 11.492 1.00 96.50 157 ALA A C 1
ATOM 1181 O O . ALA A 1 157 ? -2.345 -4.159 12.504 1.00 96.50 157 ALA A O 1
ATOM 1182 N N . LEU A 1 158 ? -2.145 -2.960 10.614 1.00 96.06 158 LEU A N 1
ATOM 1183 C CA . LEU A 1 158 ? -3.408 -2.233 10.769 1.00 96.06 158 LEU A CA 1
ATOM 1184 C C . LEU A 1 158 ? -4.613 -3.166 10.845 1.00 96.06 158 LEU A C 1
ATOM 1186 O O . LEU A 1 158 ? -5.491 -2.949 11.676 1.00 96.06 158 LEU A O 1
ATOM 1190 N N . VAL A 1 159 ? -4.649 -4.235 10.041 1.00 96.31 159 VAL A N 1
ATOM 1191 C CA . VAL A 1 159 ? -5.733 -5.230 10.089 1.00 96.31 159 VAL A CA 1
ATOM 1192 C C . VAL A 1 159 ? -5.874 -5.861 11.478 1.00 96.31 159 VAL A C 1
ATOM 1194 O O . VAL A 1 159 ? -6.996 -6.139 11.904 1.00 96.31 159 VAL A O 1
ATOM 1197 N N . LYS A 1 160 ? -4.771 -6.046 12.214 1.00 95.00 160 LYS A N 1
ATOM 1198 C CA . LYS A 1 160 ? -4.785 -6.591 13.586 1.00 95.00 160 LYS A CA 1
ATOM 1199 C C . LYS A 1 160 ? -5.359 -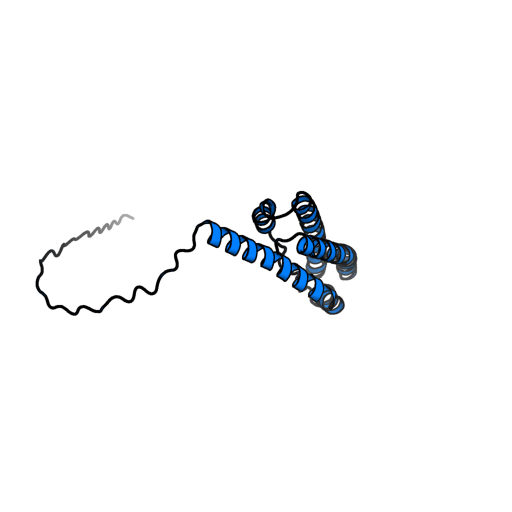5.612 14.613 1.00 95.00 160 LYS A C 1
ATOM 1201 O O . LYS A 1 160 ? -5.803 -6.055 15.669 1.00 95.00 160 LYS A O 1
ATOM 1206 N N . LEU A 1 161 ? -5.345 -4.316 14.306 1.00 94.06 161 LEU A N 1
ATOM 1207 C CA . LEU A 1 161 ? -5.861 -3.241 15.158 1.00 94.06 161 LEU A CA 1
ATOM 1208 C C . LEU A 1 161 ? -7.341 -2.926 14.893 1.00 94.06 161 LEU A C 1
ATOM 1210 O O . LEU A 1 161 ? -7.941 -2.168 15.650 1.00 94.06 161 LEU A O 1
ATOM 1214 N N . LEU A 1 162 ? -7.930 -3.487 13.831 1.00 93.38 162 LEU A N 1
ATOM 1215 C CA . LEU A 1 162 ? -9.323 -3.234 13.471 1.00 93.38 162 LEU A CA 1
ATOM 1216 C C . LEU A 1 162 ? -10.306 -3.808 14.504 1.00 93.38 162 LEU A C 1
ATOM 1218 O O . LEU A 1 162 ? -10.049 -4.871 15.082 1.00 93.38 162 LEU A O 1
ATOM 1222 N N . PRO A 1 163 ? -11.489 -3.184 14.655 1.00 86.44 163 PRO A N 1
ATOM 1223 C CA . PRO A 1 163 ? -12.568 -3.748 15.451 1.00 86.44 163 PRO A CA 1
ATOM 1224 C C . PRO A 1 163 ? -12.985 -5.121 14.901 1.00 86.44 163 PRO A C 1
ATOM 1226 O O . PRO A 1 163 ? -13.037 -5.337 13.681 1.00 86.44 163 PRO A O 1
ATOM 1229 N N . LYS A 1 164 ? -13.243 -6.054 15.823 1.00 78.75 164 LYS A N 1
ATOM 1230 C CA . LYS A 1 164 ? -13.623 -7.443 15.528 1.00 78.75 164 LYS A CA 1
ATOM 1231 C C . LYS A 1 164 ? -15.074 -7.564 15.079 1.00 78.75 164 LYS A C 1
ATOM 1233 O O . LYS A 1 164 ? -15.933 -6.870 15.665 1.00 78.75 164 LYS A O 1
#

pLDDT: mean 81.27, std 21.28, range [34.25, 98.19]

Secondary structure (DSSP, 8-state):
--------------------------------------HHHHHHHHHHHHHHHHHHHHHHHHHHHHTHHHHHHIIIIIS---PPPPPPHHHHHHHHTTS-TTHHHHHHHHHHHHHHHHHHHHHHHHTTTTT-HHHHHHHHHHHHHHHHHHHHHHHHHHHHHS--

Radius of gyration: 29.3 Å; chains: 1; bounding box: 83×61×65 Å

Sequence (164 aa):
MQLSLALCIISAALSDALAPTRRRTALKKLSVGAISLTSAQRAVAATNAEAEKVRVASRELTELLKNEDALRFKVLVEGSGKLPIAVSFITFQKLEKDCGDDFMGAAIEYAETYKDAKDLVKLAVLSKGDGGGPDVATRYYERALPNLKEASEKLDALVKLLPK

Organism: NCBI:txid35677